Protein AF-A0A964KCR6-F1 (afdb_monomer_lite)

pLDDT: mean 77.47, std 14.03, range [44.56, 93.12]

Structure (mmCIF, N/CA/C/O backbone):
data_AF-A0A964KCR6-F1
#
_entry.id   AF-A0A964KCR6-F1
#
loop_
_atom_site.group_PDB
_atom_site.id
_atom_site.type_symbol
_atom_site.label_atom_id
_atom_site.label_alt_id
_atom_site.label_comp_id
_atom_site.label_asym_id
_atom_site.label_entity_id
_atom_site.label_seq_id
_atom_site.pdbx_PDB_ins_code
_atom_site.Cartn_x
_atom_site.Cartn_y
_atom_site.Cartn_z
_atom_site.occupancy
_atom_site.B_iso_or_equiv
_atom_site.auth_seq_id
_atom_site.auth_comp_id
_atom_site.auth_asym_id
_atom_site.auth_atom_id
_atom_site.pdbx_PDB_model_num
ATOM 1 N N . MET A 1 1 ? 16.432 -7.359 -0.489 1.00 51.28 1 MET A N 1
ATOM 2 C CA . MET A 1 1 ? 16.959 -6.488 0.589 1.00 51.28 1 MET A CA 1
ATOM 3 C C . MET A 1 1 ? 15.958 -5.367 0.805 1.00 51.28 1 MET A C 1
ATOM 5 O O . MET A 1 1 ? 15.502 -4.817 -0.188 1.00 51.28 1 MET A O 1
ATOM 9 N N . ALA A 1 2 ? 15.572 -5.072 2.046 1.00 48.44 2 ALA A N 1
ATOM 10 C CA . ALA A 1 2 ? 14.675 -3.960 2.364 1.00 48.44 2 ALA A CA 1
ATOM 11 C C . ALA A 1 2 ? 15.443 -2.919 3.181 1.00 48.44 2 ALA A C 1
ATOM 13 O O . ALA A 1 2 ? 16.187 -3.279 4.092 1.00 48.44 2 ALA A O 1
ATOM 14 N N . ILE A 1 3 ? 15.298 -1.649 2.823 1.00 67.88 3 ILE A N 1
ATOM 15 C CA . ILE A 1 3 ? 15.920 -0.519 3.506 1.00 67.88 3 ILE A CA 1
ATOM 16 C C . ILE A 1 3 ? 14.788 0.315 4.098 1.00 67.88 3 ILE A C 1
ATOM 18 O O . ILE A 1 3 ? 13.920 0.802 3.372 1.00 67.88 3 ILE A O 1
ATOM 22 N N . LEU A 1 4 ? 14.800 0.469 5.423 1.00 53.56 4 LEU A N 1
ATOM 23 C CA . LEU A 1 4 ? 13.920 1.405 6.113 1.00 53.56 4 LEU A CA 1
ATOM 24 C C . LEU A 1 4 ? 14.393 2.823 5.790 1.00 53.56 4 LEU A C 1
ATOM 26 O O . LEU A 1 4 ? 15.488 3.240 6.176 1.00 53.56 4 LEU A O 1
ATOM 30 N N . LEU A 1 5 ? 13.562 3.563 5.071 1.00 56.25 5 LEU A N 1
ATOM 31 C CA . LEU A 1 5 ? 13.773 4.963 4.731 1.00 56.25 5 LEU A CA 1
ATOM 32 C C . LEU A 1 5 ? 12.850 5.819 5.617 1.00 56.25 5 LEU A C 1
ATOM 34 O O . LEU A 1 5 ? 12.120 6.690 5.165 1.00 56.25 5 LEU A O 1
ATOM 38 N N . GLY A 1 6 ? 12.886 5.569 6.926 1.00 45.59 6 GLY A N 1
ATOM 39 C CA . GLY A 1 6 ? 12.193 6.395 7.911 1.00 45.59 6 GLY A CA 1
ATOM 40 C C . GLY A 1 6 ? 12.924 7.720 8.147 1.00 45.59 6 GLY A C 1
ATOM 41 O O . GLY A 1 6 ? 14.136 7.734 8.360 1.00 45.59 6 GLY A O 1
ATOM 42 N N . GLY A 1 7 ? 12.171 8.825 8.142 1.00 47.09 7 GLY A N 1
ATOM 43 C CA . GLY A 1 7 ? 12.636 10.156 8.543 1.00 47.09 7 GLY A CA 1
ATOM 44 C C . GLY A 1 7 ? 13.270 10.966 7.412 1.00 47.09 7 GLY A C 1
ATOM 45 O O . GLY A 1 7 ? 14.466 10.865 7.195 1.00 47.09 7 GLY A O 1
ATOM 46 N N . ALA A 1 8 ? 12.459 11.779 6.720 1.00 44.56 8 ALA A N 1
ATOM 47 C CA . ALA A 1 8 ? 12.804 12.979 5.931 1.00 44.56 8 ALA A CA 1
ATOM 48 C C . ALA A 1 8 ? 14.214 13.079 5.282 1.00 44.56 8 ALA A C 1
ATOM 50 O O . ALA A 1 8 ? 14.783 14.170 5.222 1.00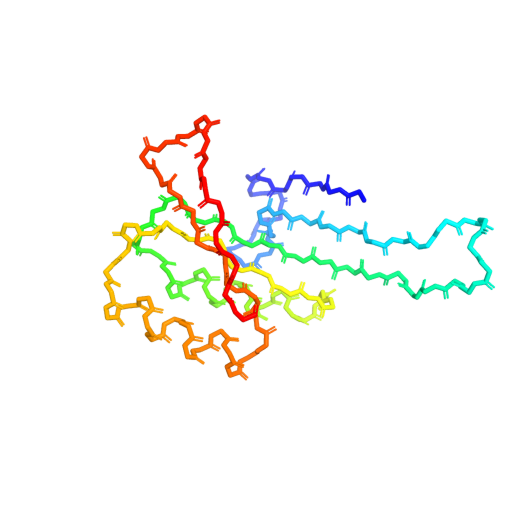 44.56 8 ALA A O 1
ATOM 51 N N . LYS A 1 9 ? 14.796 11.981 4.777 1.00 46.62 9 LYS A N 1
ATOM 52 C CA . LYS A 1 9 ? 16.133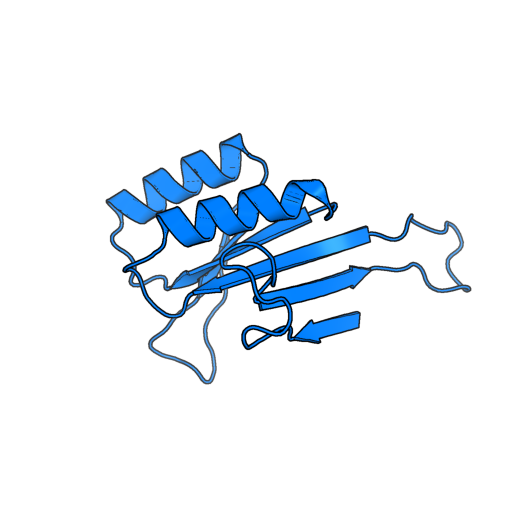 12.001 4.153 1.00 46.62 9 LYS A CA 1
ATOM 53 C C . LYS A 1 9 ? 16.111 12.722 2.809 1.00 46.62 9 LYS A C 1
ATOM 55 O O . LYS A 1 9 ? 17.048 13.451 2.495 1.00 46.62 9 LYS A O 1
ATOM 60 N N . PHE A 1 10 ? 15.023 12.588 2.054 1.00 47.50 10 PHE A N 1
ATOM 61 C CA . PHE A 1 10 ? 14.747 13.441 0.905 1.00 47.50 10 PHE A CA 1
ATOM 62 C C . PHE A 1 10 ? 13.781 14.536 1.356 1.00 47.50 10 PHE A C 1
ATOM 64 O O . PHE A 1 10 ? 12.642 14.247 1.716 1.00 47.50 10 PHE A O 1
ATOM 71 N N . LYS A 1 11 ? 14.255 15.790 1.378 1.00 50.44 11 LYS A N 1
ATOM 72 C CA . LYS A 1 11 ? 13.599 17.017 1.885 1.00 50.44 11 LYS A CA 1
ATOM 73 C C . LYS A 1 11 ? 12.307 17.429 1.136 1.00 50.44 11 LYS A C 1
ATOM 75 O O . LYS A 1 11 ? 12.107 18.603 0.841 1.00 50.44 11 LYS A O 1
ATOM 80 N N . GLY A 1 12 ? 11.414 16.495 0.819 1.00 50.72 12 GLY A N 1
ATOM 81 C CA . GLY A 1 12 ? 10.129 16.752 0.176 1.00 50.72 12 GLY A CA 1
ATOM 82 C C . GLY A 1 12 ? 9.029 15.878 0.771 1.00 50.72 12 GLY A C 1
ATOM 83 O O . GLY A 1 12 ? 9.236 14.686 0.990 1.00 50.72 12 GLY A O 1
ATOM 84 N N . LYS A 1 13 ? 7.836 16.458 0.981 1.00 54.44 13 LYS A N 1
ATOM 85 C CA . LYS A 1 13 ? 6.646 15.767 1.526 1.00 54.44 13 LYS A CA 1
ATOM 86 C C . LYS A 1 13 ? 6.243 14.500 0.747 1.00 54.44 13 LYS A C 1
ATOM 88 O O . LYS A 1 13 ? 5.498 13.692 1.279 1.00 54.44 13 LYS A O 1
ATOM 93 N N . TRP A 1 14 ? 6.736 14.321 -0.478 1.00 53.47 14 TRP A N 1
ATOM 94 C CA . TRP A 1 14 ? 6.371 13.231 -1.391 1.00 53.47 14 TRP A CA 1
ATOM 95 C C . TRP A 1 14 ? 7.556 12.338 -1.797 1.00 53.47 14 TRP A C 1
ATOM 97 O O . TRP A 1 14 ? 7.376 11.412 -2.574 1.00 53.47 14 TRP A O 1
ATOM 107 N N . GLY A 1 15 ? 8.773 12.621 -1.312 1.00 47.50 15 GLY A N 1
ATOM 108 C CA . GLY A 1 15 ? 10.007 12.063 -1.885 1.00 47.50 15 GLY A CA 1
ATOM 109 C C . GLY A 1 15 ? 10.654 10.900 -1.129 1.00 47.50 15 GLY A C 1
ATOM 110 O O . GLY A 1 15 ? 11.583 10.302 -1.659 1.00 47.50 15 GLY A O 1
ATOM 111 N N . THR A 1 16 ? 10.219 10.582 0.096 1.00 57.88 16 THR A N 1
ATOM 112 C CA . THR A 1 16 ? 10.825 9.499 0.894 1.00 57.88 16 THR A CA 1
ATOM 113 C C . THR A 1 16 ? 9.783 8.416 1.176 1.00 57.88 16 THR A C 1
ATOM 115 O O . THR A 1 16 ? 8.936 8.669 2.030 1.00 57.88 16 THR A O 1
ATOM 118 N N . PRO A 1 17 ? 9.813 7.257 0.488 1.00 57.91 17 PRO A N 1
ATOM 119 C CA . PRO A 1 17 ? 9.005 6.106 0.891 1.00 57.91 17 PRO A CA 1
ATOM 120 C C . PRO A 1 17 ? 9.442 5.624 2.268 1.00 57.91 17 PRO A C 1
ATOM 122 O O . PRO A 1 17 ? 10.638 5.596 2.537 1.00 57.91 17 PRO A O 1
ATOM 125 N N . GLY A 1 18 ? 8.506 5.229 3.134 1.00 62.56 18 GLY A N 1
ATOM 126 C CA . GLY A 1 18 ? 8.846 4.677 4.451 1.00 62.56 18 GLY A CA 1
ATOM 127 C C . GLY A 1 18 ? 9.748 3.435 4.372 1.00 62.56 18 GLY A C 1
ATOM 128 O O . GLY A 1 18 ? 10.687 3.284 5.160 1.00 62.56 18 GLY A O 1
ATOM 129 N N . VAL A 1 19 ? 9.514 2.567 3.384 1.00 70.56 19 VAL A N 1
ATOM 130 C CA . VAL A 1 19 ? 10.303 1.353 3.128 1.00 70.56 19 VAL A CA 1
ATOM 131 C C . VAL A 1 19 ? 10.568 1.210 1.632 1.00 70.56 19 VAL A C 1
ATOM 133 O O . VAL A 1 19 ? 9.656 1.343 0.820 1.00 70.56 19 VAL A O 1
ATOM 136 N N . LEU A 1 20 ? 11.807 0.887 1.260 1.00 77.19 20 LEU A N 1
ATOM 137 C CA . LEU A 1 20 ? 12.163 0.525 -0.112 1.00 77.19 20 LEU A CA 1
ATOM 138 C C . LEU A 1 20 ? 12.766 -0.881 -0.141 1.00 77.19 20 LEU A C 1
ATOM 140 O O . LEU A 1 20 ? 13.789 -1.160 0.485 1.00 77.19 20 LEU A O 1
ATOM 144 N N . GLY A 1 21 ? 12.118 -1.774 -0.873 1.00 73.50 21 GLY A N 1
ATOM 145 C CA . GLY A 1 21 ? 12.557 -3.128 -1.159 1.00 73.50 21 GLY A CA 1
ATOM 146 C C . GLY A 1 21 ? 13.205 -3.232 -2.535 1.00 73.50 21 GLY A C 1
ATOM 147 O O . GLY A 1 21 ? 12.727 -2.677 -3.519 1.00 73.50 21 GLY A O 1
ATOM 148 N N . LYS A 1 22 ? 14.284 -4.004 -2.616 1.00 78.06 22 LYS A N 1
ATOM 149 C CA . LYS A 1 22 ? 14.900 -4.445 -3.868 1.00 78.06 22 LYS A CA 1
ATOM 150 C C . LYS A 1 22 ? 14.814 -5.967 -3.937 1.00 78.06 22 LYS A C 1
ATOM 152 O O . LYS A 1 22 ? 15.344 -6.647 -3.042 1.00 78.06 22 LYS A O 1
ATOM 157 N N . ARG A 1 23 ? 14.151 -6.495 -4.967 1.00 69.56 23 ARG A N 1
ATOM 158 C CA . ARG A 1 23 ? 14.109 -7.927 -5.285 1.00 69.56 23 ARG A CA 1
ATOM 159 C C . ARG A 1 23 ? 15.003 -8.174 -6.492 1.00 69.56 23 ARG A C 1
ATOM 161 O O . ARG A 1 23 ? 14.745 -7.652 -7.567 1.00 69.56 23 ARG A O 1
ATOM 168 N N . GLU A 1 24 ? 16.052 -8.958 -6.295 1.00 67.62 24 GLU A N 1
ATOM 169 C CA . GLU A 1 24 ? 16.988 -9.349 -7.348 1.00 67.62 24 GLU A CA 1
ATOM 170 C C . GLU A 1 24 ? 17.115 -10.861 -7.369 1.00 67.62 24 GLU A C 1
ATOM 172 O O . GLU A 1 24 ? 17.090 -11.499 -6.312 1.00 67.62 24 GLU A O 1
ATOM 177 N N . SER A 1 25 ? 17.274 -11.411 -8.567 1.00 56.41 25 SER A N 1
ATOM 178 C CA . SER A 1 25 ? 17.578 -12.826 -8.751 1.00 56.41 25 SER A CA 1
ATOM 179 C C . SER A 1 25 ? 18.991 -13.125 -8.279 1.00 56.41 25 SER A C 1
ATOM 181 O O . SER A 1 25 ? 19.904 -12.301 -8.406 1.00 56.41 25 SER A O 1
ATOM 183 N N . ARG A 1 26 ? 19.189 -14.313 -7.714 1.00 65.81 26 ARG A N 1
ATOM 184 C CA . ARG A 1 26 ? 20.524 -14.763 -7.330 1.00 65.81 26 ARG A CA 1
ATOM 185 C C . ARG A 1 26 ? 21.280 -15.155 -8.593 1.00 65.81 26 ARG A C 1
ATOM 187 O O . ARG A 1 26 ? 20.705 -15.666 -9.545 1.00 65.81 26 ARG A O 1
ATOM 194 N N . LYS A 1 27 ? 22.605 -14.978 -8.588 1.00 61.41 27 LYS A N 1
ATOM 195 C CA . LYS A 1 27 ? 23.471 -15.389 -9.713 1.00 61.41 27 LYS A CA 1
ATOM 196 C C . LYS A 1 27 ? 23.396 -16.894 -10.032 1.00 61.41 27 LYS A C 1
ATOM 198 O O . LYS A 1 27 ? 23.868 -17.304 -11.081 1.00 61.41 27 LYS A O 1
ATOM 203 N N . SER A 1 28 ? 22.840 -17.697 -9.123 1.00 67.50 28 SER A N 1
ATOM 204 C CA . SER A 1 28 ? 22.610 -19.137 -9.264 1.00 67.50 28 SER A CA 1
ATOM 205 C C . SER A 1 28 ? 21.258 -19.504 -9.886 1.00 67.50 28 SER A C 1
ATOM 207 O O . SER A 1 28 ? 20.991 -20.691 -10.054 1.00 67.50 28 SER A O 1
ATOM 209 N N . ASP A 1 29 ? 20.382 -18.535 -10.163 1.00 59.66 29 ASP A N 1
ATOM 210 C CA . ASP A 1 29 ? 19.049 -18.824 -10.691 1.00 59.66 29 ASP A CA 1
ATOM 211 C C . ASP A 1 29 ? 19.129 -19.175 -12.183 1.00 59.66 29 ASP A C 1
ATOM 213 O O . ASP A 1 29 ? 19.764 -18.474 -12.970 1.00 59.66 29 ASP A O 1
ATOM 217 N N . ILE A 1 30 ? 18.463 -20.269 -12.572 1.00 67.44 30 ILE A N 1
ATOM 218 C CA . ILE A 1 30 ? 18.453 -20.796 -13.952 1.00 67.44 30 ILE A CA 1
ATOM 219 C C . ILE A 1 30 ? 17.824 -19.784 -14.925 1.00 67.44 30 ILE A C 1
ATOM 221 O O . ILE A 1 30 ? 18.237 -19.686 -16.078 1.00 67.44 30 ILE A O 1
ATOM 225 N N . LEU A 1 31 ? 16.848 -19.006 -14.444 1.00 72.12 31 LEU A N 1
ATOM 226 C CA . LEU A 1 31 ? 16.240 -17.890 -15.158 1.00 72.12 31 LEU A CA 1
ATOM 227 C C . LEU A 1 31 ? 16.370 -16.623 -14.299 1.00 72.12 31 LEU A C 1
ATOM 229 O O . LEU A 1 31 ? 15.679 -16.516 -13.283 1.00 72.12 31 LEU A O 1
ATOM 233 N N . PRO A 1 32 ? 17.222 -15.654 -14.671 1.00 65.38 32 PRO A N 1
ATOM 234 C CA . PRO A 1 32 ? 17.306 -14.397 -13.945 1.00 65.38 32 PRO A CA 1
ATOM 235 C C . PRO A 1 32 ? 16.024 -13.584 -14.177 1.00 65.38 32 PRO A C 1
ATOM 237 O O . PRO A 1 32 ? 15.785 -13.072 -15.268 1.00 65.38 32 PRO A O 1
ATOM 240 N N . ALA A 1 33 ? 15.196 -13.445 -13.143 1.00 72.31 33 ALA A N 1
ATOM 241 C CA . ALA A 1 33 ? 14.110 -12.471 -13.126 1.00 72.31 33 ALA A CA 1
ATOM 242 C C . ALA A 1 33 ? 14.674 -11.036 -13.043 1.00 72.31 33 ALA A C 1
ATOM 244 O O . ALA A 1 33 ? 15.712 -10.825 -12.394 1.00 72.31 33 ALA A O 1
ATOM 245 N N . PRO A 1 34 ? 14.007 -10.050 -13.671 1.00 75.56 34 PRO A N 1
ATOM 246 C CA . PRO A 1 34 ? 14.437 -8.658 -13.636 1.00 75.56 34 PRO A CA 1
ATOM 247 C C . PRO A 1 34 ? 14.430 -8.107 -12.207 1.00 75.56 34 PRO A C 1
ATOM 249 O O . PRO A 1 34 ? 13.620 -8.505 -11.366 1.00 75.56 34 PRO A O 1
ATOM 252 N N . THR A 1 35 ? 15.345 -7.175 -11.936 1.00 80.00 35 THR A N 1
ATOM 253 C CA . THR A 1 35 ? 15.401 -6.468 -10.656 1.00 80.00 35 THR A CA 1
ATOM 254 C C . THR A 1 35 ? 14.140 -5.632 -10.472 1.00 80.00 35 THR A C 1
ATOM 256 O O . THR A 1 35 ? 13.902 -4.689 -11.221 1.00 80.00 35 THR A O 1
ATOM 259 N N . GLU A 1 36 ? 13.366 -5.939 -9.436 1.00 82.25 36 GLU A N 1
ATOM 260 C CA . GLU A 1 36 ? 12.171 -5.183 -9.076 1.00 82.25 36 GLU A CA 1
ATOM 261 C C . GLU A 1 36 ? 12.457 -4.268 -7.886 1.00 82.25 36 GLU A C 1
ATOM 263 O O . GLU A 1 36 ? 13.045 -4.665 -6.873 1.00 82.25 36 GLU A O 1
ATOM 268 N N . ILE A 1 37 ? 11.988 -3.031 -8.007 1.00 85.25 37 ILE A N 1
ATOM 269 C CA . ILE A 1 37 ? 11.975 -2.044 -6.930 1.00 85.25 37 ILE A CA 1
ATOM 270 C C . ILE A 1 37 ? 10.559 -2.009 -6.372 1.00 85.25 37 ILE A C 1
ATOM 272 O O . ILE A 1 37 ? 9.614 -1.777 -7.123 1.00 85.25 37 ILE A O 1
ATOM 276 N N . MET A 1 38 ? 10.415 -2.231 -5.072 1.00 85.44 38 MET A N 1
ATOM 277 C CA . MET A 1 38 ? 9.140 -2.146 -4.370 1.00 85.44 38 MET A CA 1
ATOM 278 C C . MET A 1 38 ? 9.206 -1.021 -3.348 1.00 85.44 38 MET A C 1
ATOM 280 O O . MET A 1 38 ? 10.166 -0.943 -2.588 1.00 85.44 38 MET A O 1
ATOM 284 N N . SER A 1 39 ? 8.186 -0.181 -3.297 1.00 87.31 39 SER A N 1
ATOM 285 C CA . SER A 1 39 ? 8.062 0.876 -2.293 1.00 87.31 39 SER A CA 1
ATOM 286 C C . SER A 1 39 ? 6.900 0.559 -1.367 1.00 87.31 39 SER A C 1
ATOM 288 O O . SER A 1 39 ? 5.886 0.030 -1.814 1.00 87.31 39 SER A O 1
ATOM 290 N N . ALA A 1 40 ? 7.021 0.892 -0.088 1.00 86.88 40 ALA A N 1
ATOM 291 C CA . ALA A 1 40 ? 5.899 0.848 0.835 1.00 86.88 40 ALA A CA 1
ATOM 292 C C . ALA A 1 40 ? 5.829 2.126 1.670 1.00 86.88 40 ALA A C 1
ATOM 294 O O . ALA A 1 40 ? 6.846 2.594 2.190 1.00 86.88 40 ALA A O 1
ATOM 295 N N . GLU A 1 41 ? 4.620 2.662 1.811 1.00 87.25 41 GLU A N 1
ATOM 296 C CA . GLU A 1 41 ? 4.318 3.760 2.721 1.00 87.25 41 GLU A CA 1
ATOM 297 C C . GLU A 1 41 ? 3.573 3.227 3.938 1.00 87.25 41 GLU A C 1
ATOM 299 O O . GLU A 1 41 ? 2.524 2.600 3.803 1.00 87.25 41 GLU A O 1
ATOM 304 N N . THR A 1 42 ? 4.095 3.489 5.133 1.00 84.50 42 THR A N 1
ATOM 305 C CA . THR A 1 42 ? 3.466 3.061 6.387 1.00 84.50 42 THR A CA 1
ATOM 306 C C . THR A 1 42 ? 2.972 4.272 7.156 1.00 84.50 42 THR A C 1
ATOM 308 O O . THR A 1 42 ? 3.763 5.159 7.486 1.00 84.50 42 THR A O 1
ATOM 311 N N . LYS A 1 43 ? 1.680 4.292 7.503 1.00 84.12 43 LYS A N 1
ATOM 312 C CA . LYS A 1 43 ? 1.127 5.266 8.451 1.00 84.12 43 LYS A CA 1
ATOM 313 C C . LYS A 1 43 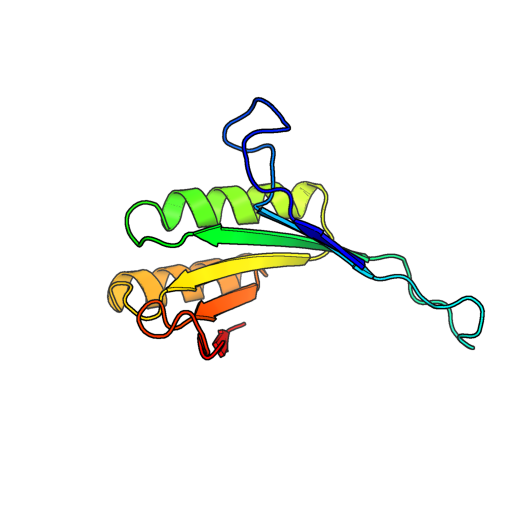? 0.645 4.569 9.721 1.00 84.12 43 LYS A C 1
ATOM 315 O O . LYS A 1 43 ? -0.176 3.660 9.631 1.00 84.12 43 LYS A O 1
ATOM 320 N N . PRO A 1 44 ? 1.100 5.007 10.908 1.00 73.50 44 PRO A N 1
ATOM 321 C CA . PRO A 1 44 ? 0.635 4.453 12.177 1.00 73.50 44 PRO A CA 1
ATOM 322 C C . PRO A 1 44 ? -0.760 4.956 12.583 1.00 73.50 44 PRO A C 1
ATOM 324 O O . PRO A 1 44 ? -1.351 4.438 13.523 1.00 73.50 44 PRO A O 1
ATOM 327 N N . ASN A 1 45 ? -1.277 5.988 11.915 1.00 75.06 45 ASN A N 1
ATOM 328 C CA . ASN A 1 45 ? -2.473 6.727 12.299 1.00 75.06 45 ASN A CA 1
ATOM 329 C C . ASN A 1 45 ? -3.420 6.966 11.112 1.00 75.06 45 ASN A C 1
ATOM 331 O O . ASN A 1 45 ? -3.014 7.019 9.954 1.00 75.06 45 ASN A O 1
ATOM 335 N N . THR A 1 46 ? -4.702 7.142 11.429 1.00 77.00 46 THR A N 1
ATOM 336 C CA . THR A 1 46 ? -5.816 7.210 10.466 1.00 77.00 46 THR A CA 1
ATOM 337 C C . THR A 1 46 ? -6.023 8.601 9.856 1.00 77.00 46 THR A C 1
ATOM 339 O O . THR A 1 46 ? -6.713 8.757 8.860 1.00 77.00 46 THR A O 1
ATOM 342 N N . GLN A 1 47 ? -5.393 9.642 10.405 1.00 75.19 47 GLN A N 1
ATOM 343 C CA . GLN A 1 47 ? -5.673 11.040 10.039 1.00 75.19 47 GLN A CA 1
ATOM 344 C C . GLN A 1 47 ? -5.112 11.473 8.669 1.00 75.19 47 GLN A C 1
ATOM 346 O O . GLN A 1 47 ? -5.338 12.603 8.243 1.00 75.19 47 GLN A O 1
ATOM 351 N N . GLN A 1 48 ? -4.337 10.624 7.985 1.00 80.50 48 GLN A N 1
ATOM 352 C CA . GLN A 1 48 ? -3.642 10.982 6.738 1.00 80.50 48 GLN A CA 1
ATOM 353 C C . GLN A 1 48 ? -3.700 9.879 5.671 1.00 80.50 48 GLN A C 1
ATOM 355 O O . GLN A 1 48 ? -2.815 9.809 4.818 1.00 80.50 48 GLN A O 1
ATOM 360 N N . LEU A 1 49 ? -4.734 9.029 5.693 1.00 84.75 49 LEU A N 1
ATOM 361 C CA . LEU A 1 49 ? -4.870 7.897 4.764 1.00 84.75 49 LEU A CA 1
ATOM 362 C C . LEU A 1 49 ? -4.886 8.339 3.294 1.00 84.75 49 LEU A C 1
ATOM 364 O O . LEU A 1 49 ? -4.176 7.764 2.475 1.00 84.75 49 LEU A O 1
ATOM 368 N N . VAL A 1 50 ? -5.604 9.418 2.966 1.00 85.94 50 VAL A N 1
ATOM 369 C CA . VAL A 1 50 ? -5.661 9.965 1.595 1.00 85.94 50 VAL A CA 1
ATOM 370 C C . VAL A 1 50 ? -4.296 10.483 1.135 1.00 85.94 50 VAL A C 1
ATOM 372 O O . VAL A 1 50 ? -3.871 10.230 0.009 1.00 85.94 50 VAL A O 1
ATOM 375 N N . THR A 1 51 ? -3.569 11.182 2.010 1.00 86.75 51 THR A N 1
ATOM 376 C CA . THR A 1 51 ? -2.212 11.655 1.703 1.00 86.75 51 THR A CA 1
ATOM 377 C C . THR A 1 51 ? -1.260 10.480 1.505 1.00 86.75 51 THR A C 1
ATOM 379 O O . THR A 1 51 ? -0.456 10.497 0.578 1.00 86.75 51 THR A O 1
ATOM 382 N N . ALA A 1 52 ? -1.369 9.448 2.343 1.00 87.62 52 ALA A N 1
ATOM 383 C CA . ALA A 1 52 ? -0.561 8.238 2.244 1.00 87.62 52 ALA A CA 1
ATOM 384 C C . ALA A 1 52 ? -0.841 7.464 0.951 1.00 87.62 52 ALA A C 1
ATOM 386 O O . ALA A 1 52 ? 0.093 7.014 0.295 1.00 87.62 52 ALA A O 1
ATOM 387 N N . PHE A 1 53 ? -2.107 7.390 0.535 1.00 90.25 53 PHE A N 1
ATOM 388 C CA . PHE A 1 53 ? -2.487 6.874 -0.774 1.00 90.25 53 PHE A CA 1
ATOM 389 C C . PHE A 1 53 ? -1.838 7.675 -1.903 1.00 90.25 53 PHE A C 1
ATOM 391 O O . PHE A 1 53 ? -1.189 7.098 -2.767 1.00 90.25 53 PHE A O 1
ATOM 398 N N . GLY A 1 54 ? -1.921 9.007 -1.862 1.00 90.25 54 GLY A N 1
ATOM 399 C CA . GLY A 1 54 ? -1.251 9.854 -2.848 1.00 90.25 54 GLY A CA 1
ATOM 400 C C . GLY A 1 54 ? 0.265 9.619 -2.898 1.00 90.25 54 GLY A C 1
ATOM 401 O O . GLY A 1 54 ? 0.849 9.586 -3.980 1.00 90.25 54 GLY A O 1
ATOM 402 N N . GLN A 1 55 ? 0.908 9.444 -1.741 1.00 87.12 55 GLN A N 1
ATOM 403 C CA . GLN A 1 55 ? 2.332 9.107 -1.654 1.00 87.12 55 GLN A CA 1
ATOM 404 C C . GLN A 1 55 ? 2.615 7.737 -2.290 1.00 87.12 55 GLN A C 1
ATOM 406 O O . GLN A 1 55 ? 3.520 7.630 -3.115 1.00 87.12 55 GLN A O 1
ATOM 411 N N . ALA A 1 56 ? 1.798 6.721 -1.998 1.00 89.31 56 ALA A N 1
ATOM 412 C CA . ALA A 1 56 ? 1.902 5.402 -2.615 1.00 89.31 56 ALA A CA 1
ATOM 413 C C . ALA A 1 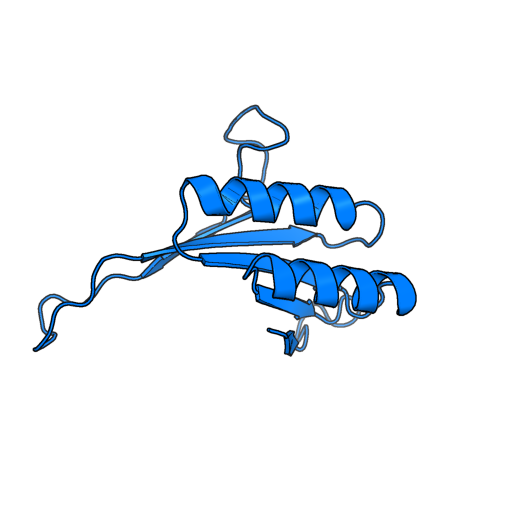56 ? 1.702 5.456 -4.143 1.00 89.31 56 ALA A C 1
ATOM 415 O O . ALA A 1 56 ? 2.448 4.800 -4.872 1.00 89.31 56 ALA A O 1
ATOM 416 N N . CYS A 1 57 ? 0.781 6.287 -4.642 1.00 89.94 57 CYS A N 1
ATOM 417 C CA . CYS A 1 57 ? 0.617 6.553 -6.073 1.00 89.94 57 CYS A CA 1
ATOM 418 C C . CYS A 1 57 ? 1.875 7.182 -6.677 1.00 89.94 57 CYS A C 1
ATOM 420 O O . CYS A 1 57 ? 2.345 6.742 -7.723 1.00 89.94 57 CYS A O 1
ATOM 422 N N . ALA A 1 58 ? 2.455 8.185 -6.014 1.00 89.06 58 ALA A N 1
ATOM 423 C CA . ALA A 1 58 ? 3.681 8.824 -6.484 1.00 89.06 58 ALA A CA 1
ATOM 424 C C . ALA A 1 58 ? 4.846 7.825 -6.575 1.00 89.06 58 ALA A C 1
ATOM 426 O O . ALA A 1 58 ? 5.688 7.941 -7.464 1.00 89.06 58 ALA A O 1
ATOM 427 N N . TYR A 1 59 ? 4.884 6.808 -5.710 1.00 87.44 59 TYR A N 1
ATOM 428 C CA . TYR A 1 59 ? 5.929 5.787 -5.757 1.00 87.44 59 TYR A CA 1
ATOM 429 C C . TYR A 1 59 ? 5.834 4.870 -6.973 1.00 87.44 59 TYR A C 1
ATOM 431 O O . TYR A 1 59 ? 6.870 4.370 -7.412 1.00 87.44 59 TYR A O 1
ATOM 439 N N . LEU A 1 60 ? 4.660 4.705 -7.588 1.00 86.88 60 LEU A N 1
ATOM 440 C CA . LEU A 1 60 ? 4.532 3.974 -8.857 1.00 86.88 60 LEU A CA 1
ATOM 441 C C . LEU A 1 60 ? 5.323 4.630 -10.004 1.00 86.88 60 LEU A C 1
ATOM 443 O O . LEU A 1 60 ? 5.639 3.961 -10.980 1.00 86.88 60 LEU A O 1
ATOM 447 N N . LEU A 1 61 ? 5.705 5.910 -9.887 1.00 86.75 61 LEU A N 1
ATOM 448 C CA . LEU A 1 61 ? 6.521 6.596 -10.900 1.00 86.75 61 LEU A CA 1
ATOM 449 C C . LEU A 1 61 ? 7.950 6.043 -11.007 1.00 86.75 61 LEU A C 1
ATOM 451 O O . LEU A 1 61 ? 8.596 6.222 -12.036 1.00 86.75 61 LEU A O 1
ATOM 455 N N . PHE A 1 62 ? 8.466 5.413 -9.949 1.00 83.06 62 PHE A N 1
ATOM 456 C CA . PHE A 1 62 ? 9.843 4.903 -9.905 1.00 83.06 62 PHE A CA 1
ATOM 457 C C . PHE A 1 62 ? 9.967 3.478 -9.350 1.00 83.06 62 PHE A C 1
ATOM 459 O O . PHE A 1 62 ? 11.056 2.901 -9.372 1.00 83.06 62 PHE A O 1
ATOM 466 N N . SER A 1 63 ? 8.883 2.906 -8.825 1.00 84.81 63 SER A N 1
ATOM 467 C CA . SER A 1 63 ? 8.836 1.539 -8.309 1.00 84.81 63 SER A CA 1
ATOM 468 C C . SER A 1 63 ? 7.928 0.668 -9.166 1.00 84.81 63 SER A C 1
ATOM 470 O O . SER A 1 63 ? 6.946 1.130 -9.733 1.00 84.81 63 SER A O 1
ATOM 472 N N . HIS A 1 64 ? 8.272 -0.613 -9.257 1.00 88.50 64 HIS A N 1
ATOM 473 C CA . HIS A 1 64 ? 7.499 -1.610 -9.996 1.00 88.50 64 HIS A CA 1
ATOM 474 C C . HIS A 1 64 ? 6.235 -2.003 -9.232 1.00 88.50 64 HIS A C 1
ATOM 476 O O . HIS A 1 64 ? 5.241 -2.397 -9.834 1.00 88.50 64 HIS A O 1
ATOM 482 N N . LYS A 1 65 ? 6.293 -1.935 -7.898 1.00 89.56 65 LYS A N 1
ATOM 483 C CA . LYS A 1 65 ? 5.166 -2.192 -7.003 1.00 89.56 65 LYS A CA 1
ATOM 484 C C . LYS A 1 65 ? 5.168 -1.180 -5.873 1.00 89.56 65 LYS A C 1
ATOM 486 O O . LYS A 1 65 ? 6.223 -0.897 -5.304 1.00 89.56 65 LYS A O 1
ATOM 491 N N . SER A 1 66 ? 3.984 -0.699 -5.528 1.00 91.94 66 SER A N 1
ATOM 492 C CA . SER A 1 66 ? 3.769 0.199 -4.401 1.00 91.94 66 SER A CA 1
ATOM 493 C C . SER A 1 66 ? 2.785 -0.430 -3.426 1.00 91.94 66 SER A C 1
ATOM 495 O O . SER A 1 66 ? 1.785 -1.016 -3.843 1.00 91.94 66 SER A O 1
ATOM 497 N N . TYR A 1 67 ? 3.087 -0.319 -2.138 1.00 90.62 67 TYR A N 1
ATOM 498 C CA . TYR A 1 67 ? 2.268 -0.839 -1.055 1.00 90.62 67 TYR A CA 1
ATOM 499 C C . TYR A 1 67 ? 1.898 0.278 -0.082 1.00 90.62 67 TYR A C 1
ATOM 501 O O . TYR A 1 67 ? 2.714 1.142 0.243 1.00 90.62 67 TYR A O 1
ATOM 509 N N . LEU A 1 68 ? 0.673 0.235 0.422 1.00 91.25 68 LEU A N 1
ATOM 510 C CA . LEU A 1 68 ? 0.171 1.137 1.444 1.00 91.25 68 LEU A CA 1
ATOM 511 C C . LEU A 1 68 ? -0.139 0.331 2.705 1.00 91.25 68 LEU A C 1
ATOM 513 O O . LEU A 1 68 ? -0.917 -0.614 2.654 1.00 91.25 68 LEU A O 1
ATOM 517 N N . VAL A 1 69 ? 0.471 0.694 3.832 1.00 89.81 69 VAL A N 1
ATOM 518 C CA . VAL A 1 69 ? 0.342 -0.020 5.108 1.00 89.81 69 VAL A CA 1
ATOM 519 C C . VAL A 1 69 ? -0.391 0.857 6.123 1.00 89.81 69 VAL A C 1
ATOM 521 O O . VAL A 1 69 ? 0.112 1.922 6.495 1.00 89.81 69 VAL A O 1
ATOM 524 N N . VAL A 1 70 ? -1.576 0.423 6.563 1.00 90.25 70 VAL A N 1
ATOM 525 C CA . VAL A 1 70 ? -2.503 1.218 7.395 1.00 90.25 70 VAL A CA 1
ATOM 526 C C . VAL A 1 70 ? -3.128 0.378 8.518 1.00 90.25 70 VAL A C 1
ATOM 528 O O . VAL A 1 70 ? -3.234 -0.841 8.388 1.00 90.25 70 VAL A O 1
ATOM 531 N N . PRO A 1 71 ? -3.543 0.985 9.643 1.00 89.19 71 PRO A N 1
ATOM 532 C CA . PRO A 1 71 ? -4.080 0.227 10.766 1.00 89.19 71 PRO A CA 1
ATOM 533 C C . PRO A 1 71 ? -5.501 -0.287 10.488 1.00 89.19 71 PRO A C 1
ATOM 535 O O . PRO A 1 71 ? -6.340 0.441 9.950 1.00 89.19 71 PRO A O 1
ATOM 538 N N . LYS A 1 72 ? -5.808 -1.509 10.945 1.00 86.44 72 LYS A N 1
ATOM 539 C CA . LYS A 1 72 ? -7.155 -2.119 10.919 1.00 86.44 72 LYS A CA 1
ATOM 540 C C . LYS A 1 72 ? -8.197 -1.298 11.684 1.00 86.44 72 LYS A C 1
ATOM 542 O O . LYS A 1 72 ? -9.375 -1.352 11.359 1.00 86.44 72 LYS A O 1
ATOM 547 N N . ALA A 1 73 ? -7.757 -0.509 12.666 1.00 85.44 73 ALA A N 1
ATOM 548 C CA . ALA A 1 73 ? -8.600 0.391 13.452 1.00 85.44 73 ALA A CA 1
ATOM 549 C C . ALA A 1 73 ? -9.121 1.617 12.665 1.00 85.44 73 ALA A C 1
ATOM 551 O O . ALA A 1 73 ? -9.823 2.455 13.232 1.00 85.44 73 ALA A O 1
ATOM 552 N N . SER A 1 74 ? -8.764 1.756 11.383 1.00 83.81 74 SER A N 1
ATOM 553 C CA . SER A 1 74 ? -9.283 2.817 10.514 1.00 83.81 74 SER A CA 1
ATOM 554 C C . SER A 1 74 ? -10.801 2.685 10.300 1.00 83.81 74 SER A C 1
ATOM 556 O O . SER A 1 74 ? -11.318 1.566 10.306 1.00 83.81 74 SER A O 1
ATOM 558 N N . PRO A 1 75 ? -11.538 3.797 10.092 1.00 86.88 75 PRO A N 1
ATOM 559 C CA . PRO A 1 75 ? -12.977 3.745 9.840 1.00 86.88 75 PRO A CA 1
ATOM 560 C C . PRO A 1 75 ? -13.301 2.846 8.644 1.00 86.88 75 PRO A C 1
ATOM 562 O O . PRO A 1 75 ? -12.678 2.968 7.590 1.00 86.88 75 PRO A O 1
ATOM 565 N N . LYS A 1 76 ? -14.293 1.961 8.791 1.00 86.81 76 LYS A N 1
ATOM 566 C CA . LYS A 1 76 ? -14.626 0.962 7.765 1.00 86.81 76 LYS A CA 1
ATOM 567 C C . LYS A 1 76 ? -14.981 1.593 6.414 1.00 86.81 76 LYS A C 1
ATOM 569 O O . LYS A 1 76 ? -14.443 1.168 5.401 1.00 86.81 76 LYS A O 1
ATOM 574 N N . ASP A 1 77 ? -15.784 2.656 6.417 1.00 87.62 77 ASP A N 1
ATOM 575 C CA . ASP A 1 77 ? -16.149 3.376 5.190 1.00 87.62 77 ASP A CA 1
ATOM 576 C C . ASP A 1 77 ? -14.931 3.992 4.480 1.00 87.62 77 ASP A C 1
ATOM 578 O O . ASP A 1 77 ? -14.883 4.050 3.252 1.00 87.62 77 ASP A O 1
ATOM 582 N N . GLU A 1 78 ? -13.927 4.452 5.236 1.00 87.44 78 GLU A N 1
ATOM 583 C CA . GLU A 1 78 ? -12.677 4.955 4.658 1.00 87.44 78 GLU A CA 1
ATOM 584 C C . GLU A 1 78 ? -11.801 3.817 4.133 1.00 87.44 78 GLU A C 1
ATOM 586 O O . GLU A 1 78 ? -11.211 3.963 3.067 1.00 87.44 78 GLU A O 1
ATOM 591 N N . LEU A 1 79 ? -11.737 2.685 4.841 1.00 88.62 79 LEU A N 1
ATOM 592 C CA . LEU A 1 79 ? -10.997 1.501 4.401 1.00 88.62 79 LEU A CA 1
ATOM 593 C C . LEU A 1 79 ? -11.567 0.903 3.119 1.00 88.62 79 LEU A C 1
ATOM 595 O O . LEU A 1 79 ? -10.791 0.528 2.245 1.00 88.62 79 LEU A O 1
ATOM 599 N N . ASP A 1 80 ? -12.889 0.824 2.994 1.00 90.44 80 ASP A N 1
ATOM 600 C CA . ASP A 1 80 ? -13.537 0.285 1.799 1.00 90.44 80 ASP A CA 1
ATOM 601 C C . ASP A 1 80 ? -13.283 1.208 0.594 1.00 90.44 80 ASP A C 1
ATOM 603 O O . ASP A 1 80 ? -12.806 0.752 -0.444 1.00 90.44 80 ASP A O 1
ATOM 607 N N . ARG A 1 81 ? -13.418 2.533 0.767 1.00 90.38 81 ARG A N 1
ATOM 608 C CA . ARG A 1 81 ? -13.021 3.512 -0.266 1.00 90.38 81 ARG A CA 1
ATOM 609 C C . ARG A 1 81 ? -11.539 3.417 -0.628 1.00 90.38 81 ARG A C 1
ATOM 611 O O . ARG A 1 81 ? -11.176 3.527 -1.797 1.00 90.38 81 ARG A O 1
ATOM 618 N N . LEU A 1 82 ? -10.669 3.250 0.368 1.00 90.81 82 LEU A N 1
ATOM 619 C CA . LEU A 1 82 ? -9.229 3.122 0.162 1.00 90.81 82 LEU A CA 1
ATOM 620 C C . LEU A 1 82 ? -8.890 1.830 -0.585 1.00 90.81 82 LEU A C 1
ATOM 622 O O . LEU A 1 82 ? -8.030 1.859 -1.458 1.00 90.81 82 LEU A O 1
ATOM 626 N N . ARG A 1 83 ? -9.575 0.721 -0.285 1.00 90.31 83 ARG A N 1
ATOM 627 C CA . ARG A 1 83 ? -9.449 -0.554 -1.004 1.00 90.31 83 ARG A CA 1
ATOM 628 C C . ARG A 1 83 ? -9.827 -0.411 -2.467 1.00 90.31 83 ARG A C 1
ATOM 630 O O . ARG A 1 83 ? -9.039 -0.826 -3.312 1.00 90.31 83 ARG A O 1
ATOM 637 N N . ASP A 1 84 ? -10.961 0.219 -2.758 1.00 92.38 84 ASP A N 1
ATOM 638 C CA . ASP A 1 84 ? -11.406 0.450 -4.135 1.00 92.38 84 ASP A CA 1
ATOM 639 C C . ASP A 1 84 ? -10.376 1.279 -4.918 1.00 92.38 84 ASP A C 1
ATOM 641 O O . ASP A 1 84 ? -10.017 0.946 -6.049 1.00 92.38 84 ASP A O 1
ATOM 645 N N . LEU A 1 85 ? -9.835 2.331 -4.291 1.00 91.69 85 LEU A N 1
ATOM 646 C CA . LEU A 1 85 ? -8.766 3.146 -4.870 1.00 91.69 85 LEU A CA 1
ATOM 647 C C . LEU A 1 85 ? -7.478 2.334 -5.072 1.00 91.69 85 LEU A C 1
ATOM 649 O O . LEU A 1 85 ? -6.900 2.346 -6.154 1.00 91.69 85 LEU A O 1
ATOM 653 N N . CYS A 1 86 ? -7.025 1.594 -4.064 1.00 91.19 86 CYS A N 1
ATOM 654 C CA . CYS A 1 86 ? -5.849 0.733 -4.165 1.00 91.19 86 CYS A CA 1
ATOM 655 C C . CYS A 1 86 ? -5.990 -0.292 -5.301 1.00 91.19 86 CYS A C 1
ATOM 657 O O . CYS A 1 86 ? -5.067 -0.445 -6.100 1.00 91.19 86 CYS A O 1
ATOM 659 N N . GLN A 1 87 ? -7.164 -0.908 -5.446 1.00 92.06 87 GLN A N 1
ATOM 660 C CA . GLN A 1 87 ? -7.461 -1.842 -6.527 1.00 92.06 87 GLN A CA 1
ATOM 661 C C . GLN A 1 87 ? -7.444 -1.176 -7.903 1.00 92.06 87 GLN A C 1
ATOM 663 O O . GLN A 1 87 ? -6.848 -1.716 -8.834 1.00 92.06 87 GLN A O 1
ATOM 668 N N . LEU A 1 88 ? -8.043 0.009 -8.030 1.00 92.75 88 LEU A N 1
ATOM 669 C CA . LEU A 1 88 ? -8.078 0.748 -9.289 1.00 92.75 88 LEU A CA 1
ATOM 670 C C . LEU A 1 88 ? -6.676 1.145 -9.778 1.00 92.75 88 LEU A C 1
ATOM 672 O O . LEU A 1 88 ? -6.409 1.112 -10.977 1.00 92.75 88 LEU A O 1
ATOM 676 N N . PHE A 1 89 ? -5.783 1.512 -8.857 1.00 90.06 89 PHE A N 1
ATOM 677 C CA . PHE A 1 89 ? -4.431 1.983 -9.174 1.00 90.06 89 PHE A CA 1
ATOM 678 C C . PHE A 1 89 ? -3.352 0.888 -9.090 1.00 90.06 89 PHE A C 1
ATOM 680 O O . PHE A 1 89 ? -2.183 1.169 -9.353 1.00 90.06 89 PHE A O 1
ATOM 687 N N . GLY A 1 90 ? -3.716 -0.353 -8.742 1.00 90.25 90 GLY A N 1
ATOM 688 C CA . GLY A 1 90 ? -2.774 -1.471 -8.615 1.00 90.25 90 GLY A CA 1
ATOM 689 C C . GLY A 1 90 ? -1.789 -1.325 -7.448 1.00 90.25 90 GLY A C 1
ATOM 690 O O . GLY A 1 90 ? -0.643 -1.765 -7.541 1.00 90.25 90 GLY A O 1
ATOM 691 N N . ILE A 1 91 ? -2.214 -0.675 -6.365 1.00 93.12 91 ILE A N 1
ATOM 692 C CA . ILE A 1 91 ? -1.433 -0.484 -5.139 1.00 93.12 91 ILE A CA 1
ATOM 693 C C . ILE A 1 91 ? -1.855 -1.558 -4.141 1.00 93.12 91 ILE A C 1
ATOM 695 O O . ILE A 1 91 ? -3.035 -1.657 -3.815 1.00 93.12 91 ILE A O 1
ATOM 699 N N . GLY A 1 92 ? -0.904 -2.331 -3.619 1.00 91.56 92 GLY A N 1
ATOM 700 C CA . GLY A 1 92 ? -1.214 -3.343 -2.608 1.00 91.56 92 GLY A CA 1
ATOM 701 C C . GLY A 1 92 ? -1.547 -2.688 -1.269 1.00 91.56 92 GLY A C 1
ATOM 702 O O . GLY A 1 92 ? -0.785 -1.849 -0.786 1.00 91.56 92 GLY A O 1
ATOM 703 N N . LEU A 1 93 ? -2.661 -3.062 -0.645 1.00 91.44 93 LEU A N 1
ATOM 704 C CA . LEU A 1 93 ? -3.060 -2.547 0.663 1.00 91.44 93 LEU A CA 1
ATOM 705 C C . LEU A 1 93 ? -2.731 -3.577 1.744 1.00 91.44 93 LEU A C 1
ATOM 707 O O . LEU A 1 93 ? -3.157 -4.724 1.681 1.00 91.44 93 LEU A O 1
ATOM 711 N N . ILE A 1 94 ? -1.994 -3.176 2.771 1.00 91.00 94 ILE A N 1
ATOM 712 C CA . ILE A 1 94 ? -1.656 -4.030 3.909 1.00 91.00 94 ILE A CA 1
ATOM 713 C C . ILE A 1 94 ? -2.280 -3.420 5.157 1.00 91.00 94 ILE A C 1
ATOM 715 O O . ILE A 1 94 ? -2.004 -2.276 5.518 1.00 91.00 94 ILE A O 1
ATOM 719 N N . LEU A 1 95 ? -3.120 -4.196 5.826 1.00 89.88 95 LEU A N 1
ATOM 720 C CA . LE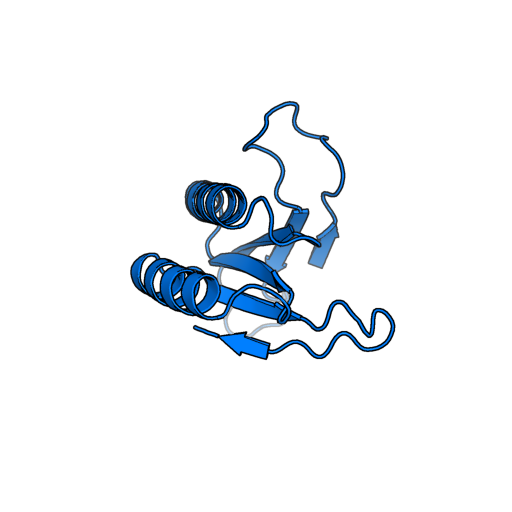U A 1 95 ? -3.731 -3.827 7.090 1.00 89.88 95 LEU A CA 1
ATOM 721 C C . LEU A 1 95 ? -2.938 -4.453 8.231 1.00 89.88 95 LEU A C 1
ATOM 723 O O . LEU A 1 95 ? -2.583 -5.624 8.154 1.00 89.88 95 LEU A O 1
ATOM 727 N N . PHE A 1 96 ? -2.679 -3.702 9.295 1.00 88.00 96 PHE A N 1
ATOM 728 C CA . PHE A 1 96 ? -2.008 -4.226 10.487 1.00 88.00 96 PHE A CA 1
ATOM 729 C C . PHE A 1 96 ? -2.783 -3.879 11.753 1.00 88.00 96 PHE A C 1
ATOM 731 O O . PHE A 1 96 ? -3.511 -2.884 11.803 1.00 88.00 96 PHE A O 1
ATOM 738 N N . ASP A 1 97 ? -2.630 -4.693 12.788 1.00 84.38 97 ASP A N 1
ATOM 739 C CA . ASP A 1 97 ? -3.173 -4.381 14.101 1.00 84.38 97 ASP A CA 1
ATOM 740 C C . ASP A 1 97 ? -2.251 -3.397 14.837 1.00 84.38 97 ASP A C 1
ATOM 742 O O . ASP A 1 97 ? -1.125 -3.716 15.219 1.00 84.38 97 ASP A O 1
ATOM 746 N N . SER A 1 98 ? -2.736 -2.171 15.040 1.00 79.88 98 SER A N 1
ATOM 747 C CA . SER A 1 98 ? -2.020 -1.135 15.787 1.00 79.88 98 SER A CA 1
ATOM 748 C C . SER A 1 98 ? -2.039 -1.349 17.301 1.00 79.88 98 SER A C 1
ATOM 750 O O . SER A 1 98 ? -1.295 -0.676 18.010 1.00 79.88 98 SER A O 1
ATOM 752 N N . THR A 1 99 ? -2.897 -2.237 17.809 1.00 78.38 99 THR A N 1
ATOM 753 C CA . THR A 1 99 ? -3.040 -2.511 19.246 1.00 78.38 99 THR A CA 1
ATOM 754 C C . THR A 1 99 ? -2.048 -3.562 19.750 1.00 78.38 99 THR A C 1
ATOM 756 O O . THR A 1 99 ? -1.697 -3.547 20.930 1.00 78.38 99 THR A O 1
ATOM 759 N N . ALA A 1 100 ? -1.518 -4.403 18.855 1.00 76.31 100 ALA A N 1
ATOM 760 C CA . ALA A 1 100 ? -0.557 -5.462 19.159 1.00 76.31 100 ALA A CA 1
ATOM 761 C C . ALA A 1 100 ? 0.798 -5.236 18.446 1.00 76.31 100 ALA A C 1
ATOM 763 O O . ALA A 1 100 ? 1.147 -5.968 17.522 1.00 76.31 100 ALA A O 1
ATOM 764 N N . PRO A 1 101 ? 1.626 -4.258 18.867 1.00 70.62 101 PRO A N 1
ATOM 765 C CA . PRO A 1 101 ? 2.878 -3.914 18.177 1.00 70.62 101 PRO A CA 1
ATOM 766 C C . PRO A 1 101 ? 3.924 -5.043 18.156 1.00 70.62 101 PRO A C 1
ATOM 768 O O . PRO A 1 101 ? 4.821 -5.031 17.316 1.00 70.62 101 PRO A O 1
ATOM 771 N N . THR A 1 102 ? 3.825 -6.023 19.059 1.00 70.50 102 THR A N 1
ATOM 772 C CA . THR A 1 102 ? 4.692 -7.213 19.105 1.00 70.50 102 THR A CA 1
ATOM 773 C C . THR A 1 102 ? 4.257 -8.331 18.154 1.00 70.50 102 THR A C 1
ATOM 775 O O . THR A 1 102 ? 5.082 -9.173 17.809 1.00 70.50 102 THR A O 1
ATOM 778 N N . ALA A 1 103 ? 2.998 -8.337 17.708 1.00 72.94 103 ALA A N 1
ATOM 779 C CA . ALA A 1 103 ? 2.456 -9.289 16.739 1.00 72.94 103 ALA A CA 1
ATOM 780 C C . ALA A 1 103 ? 1.354 -8.613 15.897 1.00 72.94 103 ALA A C 1
ATOM 782 O O . ALA A 1 103 ? 0.180 -8.938 16.048 1.00 72.94 103 ALA A O 1
ATOM 783 N N . PRO A 1 104 ? 1.709 -7.654 15.024 1.00 69.81 104 PRO A N 1
ATOM 784 C CA . PRO A 1 104 ? 0.744 -6.738 14.407 1.00 69.81 104 PRO A CA 1
ATOM 785 C C . PRO A 1 104 ? -0.123 -7.349 13.287 1.00 69.81 104 PRO A C 1
ATOM 787 O O . PRO A 1 104 ? -0.561 -6.606 12.420 1.00 69.81 104 PRO A O 1
ATOM 790 N N . GLU A 1 105 ? -0.367 -8.668 13.288 1.00 80.38 105 GLU A N 1
ATOM 791 C CA . GLU A 1 105 ? -1.207 -9.435 12.342 1.00 80.38 105 GLU A CA 1
ATOM 792 C C . GLU A 1 105 ? -1.499 -8.733 11.005 1.00 80.38 105 GLU A C 1
ATOM 794 O O . GLU A 1 105 ? -2.493 -8.009 10.851 1.00 80.38 105 GLU A O 1
ATOM 799 N N . PHE A 1 106 ? -0.621 -8.958 10.028 1.00 83.19 106 PHE A N 1
ATOM 800 C CA . PHE A 1 106 ? -0.716 -8.326 8.719 1.00 83.19 106 PHE A CA 1
ATOM 801 C C . PHE A 1 106 ? -1.707 -9.056 7.810 1.00 83.19 106 PHE A C 1
ATOM 803 O O . PHE A 1 106 ? -1.497 -10.222 7.485 1.00 83.19 106 PHE A O 1
ATOM 810 N N . ASP A 1 107 ? -2.717 -8.336 7.325 1.00 83.50 107 ASP A N 1
ATOM 811 C CA . ASP A 1 107 ? -3.611 -8.794 6.262 1.00 83.50 107 ASP A CA 1
ATOM 812 C C . ASP A 1 107 ? -3.291 -8.052 4.970 1.00 83.50 107 ASP A C 1
ATOM 814 O O . ASP A 1 107 ? -3.394 -6.827 4.895 1.00 83.50 107 ASP A O 1
ATOM 818 N N . MET A 1 108 ? -2.917 -8.795 3.932 1.00 81.31 108 MET A N 1
ATOM 819 C CA . MET A 1 108 ? -2.734 -8.239 2.596 1.00 81.31 108 MET A CA 1
ATOM 820 C C . MET A 1 108 ? -4.059 -8.278 1.838 1.00 81.31 108 MET A C 1
ATOM 822 O O . MET A 1 108 ? -4.747 -9.295 1.802 1.00 81.31 108 MET A O 1
ATOM 826 N N . CYS A 1 109 ? -4.422 -7.147 1.249 1.00 72.50 109 CYS A N 1
ATOM 827 C CA . CYS A 1 109 ? -5.621 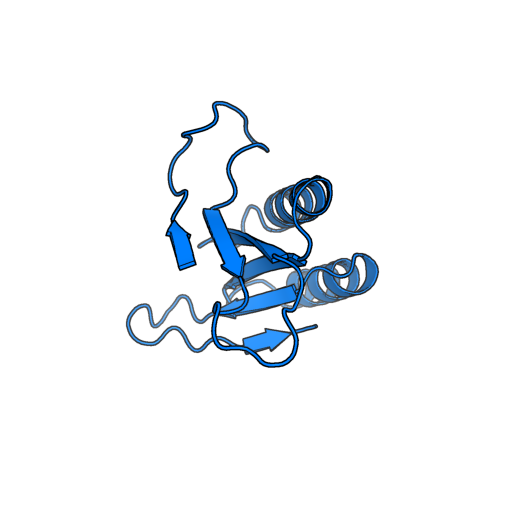-6.944 0.458 1.00 72.50 109 CYS A CA 1
ATOM 828 C C . CYS A 1 109 ? -5.219 -6.289 -0.860 1.00 72.50 109 CYS A C 1
ATOM 830 O O . CYS A 1 109 ? -4.570 -5.244 -0.850 1.00 72.50 109 CYS A O 1
ATOM 832 N N . VAL A 1 110 ? -5.684 -6.881 -1.961 1.00 58.53 110 VAL A N 1
ATOM 833 C CA . VAL A 1 110 ? -5.280 -6.576 -3.344 1.00 58.53 110 VAL A CA 1
ATOM 834 C C . VAL A 1 110 ? -3.836 -6.972 -3.664 1.00 58.53 110 VAL A C 1
ATOM 836 O O . VAL A 1 110 ? -2.892 -6.494 -2.995 1.00 58.53 110 VAL A O 1
#

Secondary structure (DSSP, 8-state):
-EEE--S-SSSSTTS--SEEEEE---TT-SS-PPPEEEEEEE-SSGGGHHHHHHHHHHHTTT-SEEEEEEETTS-HHHHHHHHHHHHHHTPEEEEE-SS-TTS---EEE-

Radius of gyration: 14.8 Å; chains: 1; bounding box: 40×38×34 Å

Sequence (110 aa):
MAILLGGAKFKGKWGTPGVLGKRESRKSDILPAPTEIMSAETKPNTQQLVTAFGQACAYLLFSHKSYLVVPKASPKDELDRLRDLCQLFGIGLILFDSTAPTAPEFDMCV

Foldseek 3Di:
DKDQQPDCPPVDLQPTFRMKDWDWDDPPDPDTDDIFIEGEHEDLDQPCLVVQLVSQLSVVVPGPAGEYEYEPPHDPVVVVVSLVSCVVSVHKYWYFHSVCPVCGDIDIHD